Protein AF-A0A1Q8LIQ0-F1 (afdb_monomer)

Structure (mmCIF, N/CA/C/O backbone):
data_AF-A0A1Q8LIQ0-F1
#
_entry.id   AF-A0A1Q8LIQ0-F1
#
loop_
_atom_site.group_PDB
_atom_site.id
_atom_site.type_symbol
_atom_site.label_atom_id
_atom_site.label_alt_id
_atom_site.label_comp_id
_atom_site.label_asym_id
_atom_site.label_entity_id
_atom_site.label_seq_id
_atom_site.pdbx_PDB_ins_code
_atom_site.Cartn_x
_atom_site.Cartn_y
_atom_site.Cartn_z
_atom_site.occupancy
_atom_site.B_iso_or_equiv
_atom_site.auth_seq_id
_atom_site.auth_comp_i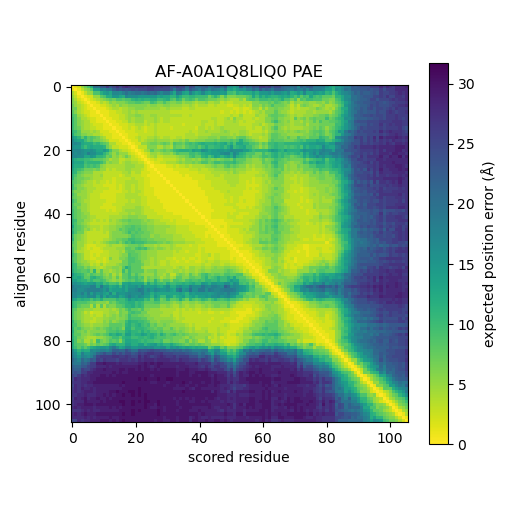d
_atom_site.auth_asym_id
_atom_site.auth_atom_id
_atom_site.pdbx_PDB_model_num
ATOM 1 N N . MET A 1 1 ? -1.484 14.496 28.643 1.00 44.03 1 MET A N 1
ATOM 2 C CA . MET A 1 1 ? -0.379 14.079 27.749 1.00 44.03 1 MET A CA 1
ATOM 3 C C . MET A 1 1 ? -0.998 13.523 26.478 1.00 44.03 1 MET A C 1
ATOM 5 O O . MET A 1 1 ? -1.902 12.708 26.596 1.00 44.03 1 MET A O 1
ATOM 9 N N . ALA A 1 2 ? -0.583 13.985 25.296 1.00 59.75 2 ALA A N 1
ATOM 10 C CA . ALA A 1 2 ? -1.065 13.414 24.037 1.00 59.75 2 ALA A CA 1
ATOM 11 C C . ALA A 1 2 ? -0.603 11.952 23.928 1.00 59.75 2 ALA A C 1
ATOM 13 O O . ALA A 1 2 ? 0.562 11.656 24.197 1.00 59.75 2 ALA A O 1
ATOM 14 N N . ALA A 1 3 ? -1.508 11.038 23.578 1.00 76.62 3 ALA A N 1
ATOM 15 C CA . A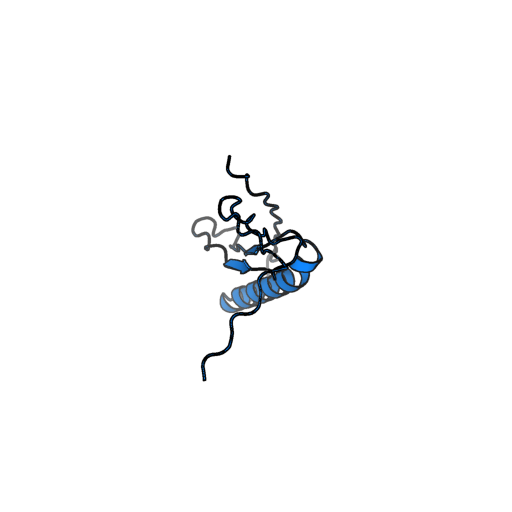LA A 1 3 ? -1.156 9.638 23.376 1.00 76.62 3 ALA A CA 1
ATOM 16 C C . ALA A 1 3 ? -0.216 9.502 22.165 1.00 76.62 3 ALA A C 1
ATOM 18 O O . ALA A 1 3 ? -0.484 10.056 21.100 1.00 76.62 3 ALA A O 1
ATOM 19 N N . THR A 1 4 ? 0.888 8.768 22.317 1.00 81.25 4 THR A N 1
ATOM 20 C CA . THR A 1 4 ? 1.810 8.487 21.209 1.00 81.25 4 THR A CA 1
ATOM 21 C C . THR A 1 4 ? 1.146 7.540 20.199 1.00 81.25 4 THR A C 1
ATOM 23 O O . THR A 1 4 ? 0.680 6.470 20.607 1.00 81.25 4 THR A O 1
ATOM 26 N N . PRO A 1 5 ? 1.112 7.872 18.892 1.00 81.88 5 PRO A N 1
ATOM 27 C CA . PRO A 1 5 ? 0.543 6.992 17.876 1.00 81.88 5 PRO A CA 1
ATOM 28 C C . PRO A 1 5 ? 1.263 5.640 17.822 1.00 81.88 5 PRO A C 1
ATOM 30 O O . PRO A 1 5 ? 2.493 5.582 17.768 1.00 81.88 5 PRO A O 1
ATOM 33 N N . ARG A 1 6 ? 0.499 4.544 17.797 1.00 87.06 6 ARG A N 1
ATOM 34 C CA . ARG A 1 6 ? 1.035 3.195 17.570 1.00 87.06 6 ARG A CA 1
ATOM 35 C C . ARG A 1 6 ? 1.043 2.921 16.072 1.00 87.06 6 ARG A C 1
ATOM 37 O O . ARG A 1 6 ? -0.014 2.860 15.456 1.00 87.06 6 ARG A O 1
ATOM 44 N N . VAL A 1 7 ? 2.231 2.762 15.495 1.00 87.12 7 VAL A N 1
ATOM 45 C CA . VAL A 1 7 ? 2.407 2.556 14.052 1.00 87.12 7 VAL A CA 1
ATOM 46 C C . VAL A 1 7 ? 3.180 1.265 13.812 1.00 87.12 7 VAL A C 1
ATOM 48 O O . VAL A 1 7 ? 4.295 1.109 14.305 1.00 87.12 7 VAL A O 1
ATOM 51 N N . LEU A 1 8 ? 2.601 0.355 13.028 1.00 86.25 8 LEU A N 1
ATOM 52 C CA . LEU A 1 8 ? 3.283 -0.823 12.492 1.00 86.25 8 LEU A CA 1
ATOM 53 C C . LEU A 1 8 ? 3.722 -0.532 11.051 1.00 86.25 8 LEU A C 1
ATOM 55 O O . LEU A 1 8 ? 2.911 -0.088 10.241 1.00 86.25 8 LEU A O 1
ATOM 59 N N . ARG A 1 9 ? 4.991 -0.796 10.720 1.00 90.19 9 ARG A N 1
ATOM 60 C CA . ARG A 1 9 ? 5.521 -0.678 9.353 1.00 90.19 9 ARG A CA 1
ATOM 61 C C . ARG A 1 9 ? 5.876 -2.060 8.814 1.00 90.19 9 ARG A C 1
ATOM 63 O O . ARG A 1 9 ? 6.681 -2.757 9.423 1.00 90.19 9 ARG A O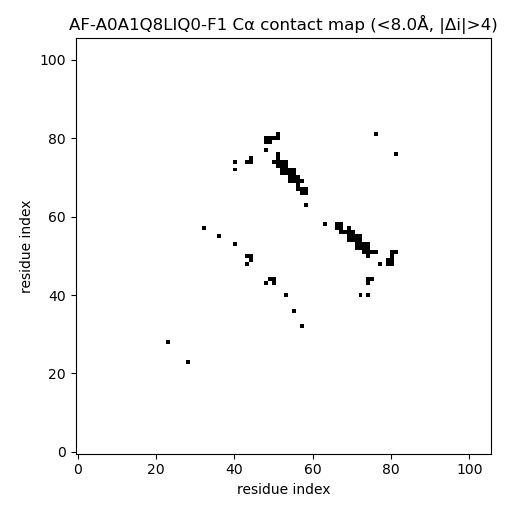 1
ATOM 70 N N . ILE A 1 10 ? 5.304 -2.407 7.666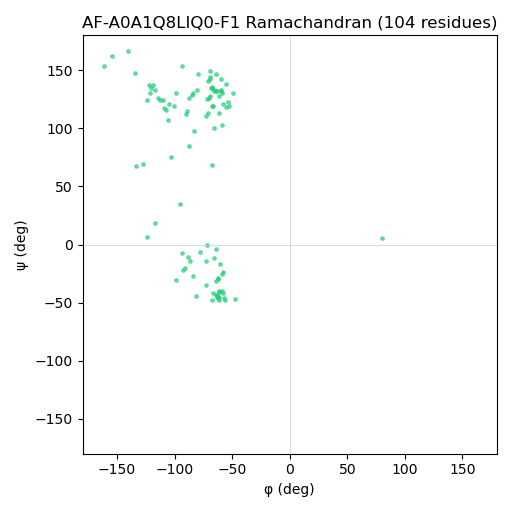 1.00 84.94 10 ILE A N 1
ATOM 71 C CA . ILE A 1 10 ? 5.594 -3.630 6.909 1.00 84.94 10 ILE A CA 1
ATOM 72 C C . ILE A 1 10 ? 6.173 -3.200 5.559 1.00 84.94 10 ILE A C 1
ATOM 74 O O . ILE A 1 10 ? 5.637 -2.286 4.934 1.00 84.94 10 ILE A O 1
ATOM 78 N N . GLU A 1 11 ? 7.270 -3.824 5.133 1.00 86.44 11 GLU A N 1
ATOM 79 C CA . GLU A 1 11 ? 7.988 -3.480 3.903 1.00 86.44 11 GLU A CA 1
ATOM 80 C C . GLU A 1 11 ? 8.064 -4.694 2.973 1.00 86.44 11 GLU A C 1
ATOM 82 O O . GLU A 1 11 ? 8.308 -5.814 3.420 1.00 86.44 11 GLU A O 1
ATOM 87 N N . PHE A 1 12 ? 7.837 -4.459 1.681 1.00 83.75 12 PHE A N 1
ATOM 88 C CA . PHE A 1 12 ? 7.923 -5.467 0.631 1.00 83.75 12 PHE A CA 1
ATOM 89 C C . PHE A 1 12 ? 8.963 -5.022 -0.395 1.00 83.75 12 PHE A C 1
ATOM 91 O O . PHE A 1 12 ? 8.893 -3.897 -0.889 1.00 83.75 12 PHE A O 1
ATOM 98 N N . GLU A 1 13 ? 9.889 -5.913 -0.745 1.00 86.25 13 GLU A N 1
ATOM 99 C CA . GLU A 1 13 ? 10.886 -5.671 -1.789 1.00 86.25 13 GLU A CA 1
ATOM 100 C C . GLU A 1 13 ? 10.586 -6.545 -3.010 1.00 86.25 13 GLU A C 1
ATOM 102 O O . GLU A 1 13 ? 10.490 -7.770 -2.918 1.00 86.25 13 GLU A O 1
ATOM 107 N N . LEU A 1 14 ? 10.437 -5.906 -4.171 1.00 86.88 14 LEU A N 1
ATOM 108 C CA . LEU A 1 14 ? 10.195 -6.578 -5.444 1.00 86.88 14 LEU A CA 1
ATOM 109 C C . LEU A 1 14 ? 11.470 -6.536 -6.279 1.00 86.88 14 LEU A C 1
ATOM 111 O O . LEU A 1 14 ? 11.851 -5.499 -6.822 1.00 86.88 14 LEU A O 1
ATOM 115 N N . ARG A 1 15 ? 12.137 -7.683 -6.395 1.00 87.75 15 ARG A N 1
ATOM 116 C CA . ARG A 1 15 ? 13.383 -7.799 -7.151 1.00 87.75 15 ARG A CA 1
ATOM 117 C C . ARG A 1 15 ? 13.111 -8.098 -8.624 1.00 87.75 15 ARG A C 1
ATOM 119 O O . ARG A 1 15 ? 12.501 -9.110 -8.958 1.00 87.75 15 ARG A O 1
ATOM 126 N N . VAL A 1 16 ? 13.666 -7.272 -9.509 1.00 86.88 16 VAL A N 1
ATOM 127 C CA . VAL A 1 16 ? 13.744 -7.566 -10.946 1.00 86.88 16 VAL A CA 1
ATOM 128 C C . VAL A 1 16 ? 14.996 -8.416 -11.217 1.00 86.88 16 VAL A C 1
ATOM 130 O O . VAL A 1 16 ? 16.084 -8.053 -10.757 1.00 86.88 16 VAL A O 1
ATOM 133 N N . PRO A 1 17 ? 14.889 -9.557 -11.923 1.00 88.56 17 PRO A N 1
ATOM 134 C CA . PRO A 1 17 ? 16.045 -10.399 -12.207 1.00 88.56 17 PRO A CA 1
ATOM 135 C C . PRO A 1 17 ? 17.016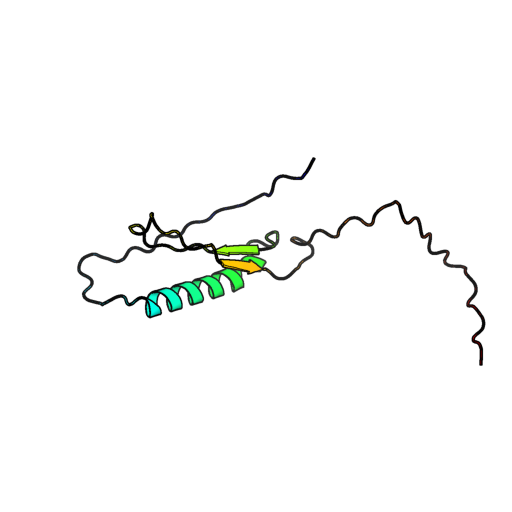 -9.724 -13.195 1.00 88.56 17 PRO A C 1
ATOM 137 O O . PRO A 1 17 ? 16.584 -8.978 -14.081 1.00 88.56 17 PRO A O 1
ATOM 140 N N . PRO A 1 18 ? 18.329 -10.004 -13.093 1.00 85.19 18 PRO A N 1
ATOM 141 C CA . PRO A 1 18 ? 19.303 -9.499 -14.054 1.00 85.19 18 PRO A CA 1
ATOM 142 C C . PRO A 1 18 ? 19.041 -10.079 -15.452 1.00 85.19 18 PRO A C 1
ATOM 144 O O . PRO A 1 18 ? 18.606 -11.220 -15.596 1.00 85.19 18 PRO A O 1
ATOM 147 N N . GLY A 1 19 ? 19.327 -9.296 -16.495 1.00 86.56 19 GLY A N 1
ATOM 148 C CA . GLY A 1 19 ? 19.183 -9.734 -17.890 1.00 86.56 19 GLY A CA 1
ATOM 149 C C . GLY A 1 19 ? 17.754 -9.693 -18.443 1.00 86.56 19 GLY A C 1
ATOM 150 O O . GLY A 1 19 ? 17.533 -10.118 -19.579 1.00 86.56 19 GLY A O 1
ATOM 151 N N . LEU A 1 20 ? 16.785 -9.162 -17.687 1.00 88.00 20 LEU A N 1
ATOM 152 C CA . LEU A 1 20 ? 15.436 -8.929 -18.194 1.00 88.00 20 LEU A CA 1
ATOM 153 C C . LEU A 1 20 ? 15.481 -7.929 -19.362 1.00 88.00 20 LEU A C 1
ATOM 155 O O . LEU A 1 20 ? 15.782 -6.754 -19.180 1.00 88.00 20 LEU A O 1
ATOM 159 N N . ARG A 1 21 ? 15.152 -8.398 -20.572 1.00 82.19 21 ARG A N 1
ATOM 160 C CA . ARG A 1 21 ? 15.098 -7.562 -21.790 1.00 82.19 21 ARG A CA 1
ATOM 161 C C . ARG A 1 21 ? 13.835 -6.701 -21.888 1.00 82.19 21 ARG A C 1
ATOM 163 O O . ARG A 1 21 ? 13.705 -5.909 -22.816 1.00 82.19 21 ARG A O 1
ATOM 170 N N . ALA A 1 22 ? 12.881 -6.889 -20.977 1.00 83.19 22 ALA A N 1
ATOM 171 C CA . ALA A 1 22 ? 11.654 -6.111 -20.956 1.00 83.19 22 ALA A CA 1
ATOM 172 C C . ALA A 1 22 ? 11.951 -4.683 -20.489 1.00 83.19 22 ALA A C 1
ATOM 174 O O . ALA A 1 22 ? 12.494 -4.476 -19.406 1.00 83.19 22 ALA A O 1
ATOM 175 N N . ASN A 1 23 ? 11.549 -3.699 -21.292 1.00 80.56 23 ASN A N 1
ATOM 176 C CA . ASN A 1 23 ? 11.570 -2.307 -20.869 1.00 80.56 23 ASN A CA 1
ATOM 177 C C . ASN A 1 23 ? 10.441 -2.077 -19.849 1.00 80.56 23 ASN A C 1
ATOM 179 O O . ASN A 1 23 ? 9.254 -2.145 -20.195 1.00 80.56 23 ASN A O 1
ATOM 183 N N . ILE A 1 24 ? 10.809 -1.852 -18.587 1.00 83.12 24 ILE A N 1
ATOM 184 C CA . ILE A 1 24 ? 9.870 -1.511 -17.519 1.00 83.12 24 ILE A CA 1
ATOM 185 C C . ILE A 1 24 ? 9.621 -0.003 -17.592 1.00 83.12 24 ILE A C 1
ATOM 187 O O . ILE A 1 24 ? 10.407 0.804 -17.110 1.00 83.12 24 ILE A O 1
ATOM 191 N N . GLN A 1 25 ? 8.522 0.373 -18.237 1.00 83.94 25 GLN A N 1
ATOM 192 C CA . GLN A 1 25 ? 8.136 1.772 -18.405 1.00 83.94 25 GLN A CA 1
ATOM 193 C C . GLN A 1 25 ? 7.468 2.325 -17.137 1.00 83.94 25 GLN A C 1
ATOM 195 O O . GLN A 1 25 ? 6.704 1.608 -16.488 1.00 83.94 25 GLN A O 1
ATOM 200 N N . ALA A 1 26 ? 7.678 3.615 -16.848 1.00 82.06 26 ALA A N 1
ATOM 201 C CA . ALA A 1 26 ? 7.070 4.324 -15.712 1.00 82.06 26 ALA A CA 1
ATOM 202 C C . ALA A 1 26 ? 5.547 4.097 -15.568 1.00 82.06 26 ALA A C 1
ATOM 204 O O . ALA A 1 26 ? 5.130 3.663 -14.493 1.00 82.06 26 ALA A O 1
ATOM 205 N N . PRO A 1 27 ? 4.722 4.198 -16.633 1.00 85.06 27 PRO A N 1
ATOM 206 C CA . PRO A 1 27 ? 3.277 3.980 -16.508 1.00 85.06 27 PRO A CA 1
ATOM 207 C C . PRO A 1 27 ? 2.896 2.564 -16.053 1.00 85.06 27 PRO A C 1
ATOM 209 O O . PRO A 1 27 ? 1.874 2.363 -15.401 1.00 85.06 27 PRO A O 1
ATOM 212 N N . ARG A 1 28 ? 3.713 1.551 -16.380 1.00 87.44 28 ARG A N 1
ATOM 213 C CA . ARG A 1 28 ? 3.469 0.170 -15.930 1.00 87.44 28 ARG A CA 1
ATOM 214 C C . ARG A 1 28 ? 3.759 0.002 -14.444 1.00 87.44 28 ARG A C 1
ATOM 216 O O . ARG A 1 28 ? 3.072 -0.769 -13.782 1.00 87.44 28 ARG A O 1
ATOM 223 N N . ILE A 1 29 ? 4.766 0.709 -13.936 1.00 86.75 29 ILE A N 1
ATOM 224 C CA . ILE A 1 29 ? 5.116 0.708 -12.513 1.00 86.75 29 ILE A CA 1
ATOM 225 C C . ILE A 1 29 ? 3.998 1.386 -11.727 1.00 86.75 29 ILE A C 1
ATOM 227 O O . ILE A 1 29 ? 3.501 0.808 -10.767 1.00 86.75 29 ILE A O 1
ATOM 231 N N . GLU A 1 30 ? 3.541 2.553 -12.181 1.00 85.94 30 GLU A N 1
ATOM 232 C CA . GLU A 1 30 ? 2.426 3.280 -11.565 1.00 85.94 30 GLU A CA 1
ATOM 233 C C . GLU A 1 30 ? 1.150 2.429 -11.511 1.00 85.94 30 GLU A C 1
ATOM 235 O O . GLU A 1 30 ? 0.535 2.301 -10.452 1.00 85.94 30 GLU A O 1
ATOM 240 N N . ALA A 1 31 ? 0.796 1.763 -12.616 1.00 89.12 31 ALA A N 1
ATOM 241 C CA . ALA A 1 31 ? -0.348 0.854 -12.654 1.00 89.12 31 ALA A CA 1
ATOM 242 C C . ALA A 1 31 ? -0.196 -0.328 -11.676 1.00 89.12 31 ALA A C 1
ATOM 244 O O . ALA A 1 31 ? -1.158 -0.705 -11.003 1.00 89.12 31 ALA A O 1
ATOM 245 N N . ALA A 1 32 ? 1.007 -0.901 -11.561 1.00 89.88 32 ALA A N 1
ATOM 246 C CA . ALA A 1 32 ? 1.283 -1.982 -10.616 1.00 89.88 32 ALA A CA 1
ATOM 247 C C . ALA A 1 32 ? 1.198 -1.510 -9.154 1.00 89.88 32 ALA A C 1
ATOM 249 O O . ALA A 1 32 ? 0.611 -2.199 -8.318 1.00 89.88 32 ALA A O 1
ATOM 250 N N . VAL A 1 33 ? 1.731 -0.323 -8.845 1.00 89.06 33 VAL A N 1
ATOM 251 C CA . VAL A 1 33 ? 1.631 0.297 -7.516 1.00 89.06 33 VAL A CA 1
ATOM 252 C C . VAL A 1 33 ? 0.168 0.548 -7.154 1.00 89.06 33 VAL A C 1
ATOM 254 O O . VAL A 1 33 ? -0.250 0.187 -6.055 1.00 89.06 33 VAL A O 1
ATOM 257 N N . LEU A 1 34 ? -0.632 1.089 -8.075 1.00 90.56 34 LEU A N 1
ATOM 258 C CA . LEU A 1 34 ? -2.062 1.325 -7.859 1.00 90.56 34 LEU A CA 1
ATOM 259 C C . LEU A 1 34 ? -2.835 0.020 -7.595 1.00 90.56 34 LEU A C 1
ATOM 261 O O . LEU A 1 34 ? -3.695 -0.035 -6.710 1.00 90.56 34 LEU A O 1
ATOM 265 N N . ALA A 1 35 ? -2.511 -1.051 -8.324 1.00 92.94 35 ALA A N 1
ATOM 266 C CA . ALA A 1 35 ? -3.110 -2.365 -8.101 1.00 92.94 35 ALA A CA 1
ATOM 267 C C . ALA A 1 35 ? -2.765 -2.921 -6.706 1.00 92.94 35 ALA A C 1
ATOM 269 O O . ALA A 1 35 ? -3.650 -3.408 -5.999 1.00 92.94 35 ALA A O 1
ATOM 270 N N . LEU A 1 36 ? -1.505 -2.794 -6.275 1.00 90.88 36 LEU A N 1
ATOM 271 C CA . LEU A 1 36 ? -1.071 -3.200 -4.934 1.00 90.88 36 LEU A CA 1
ATOM 272 C C . LEU A 1 36 ? -1.748 -2.374 -3.836 1.00 90.88 36 LEU A C 1
ATOM 274 O O . LEU A 1 36 ? -2.208 -2.943 -2.849 1.00 90.88 36 LEU A O 1
ATOM 278 N N . GLN A 1 37 ? -1.857 -1.055 -4.015 1.00 90.94 37 GLN A N 1
ATOM 279 C CA . GLN A 1 37 ? -2.585 -0.176 -3.095 1.00 90.94 37 GLN A CA 1
ATOM 280 C C . GLN A 1 37 ? -4.032 -0.638 -2.915 1.00 90.94 37 GLN A C 1
ATOM 282 O O . GLN A 1 37 ? -4.488 -0.798 -1.783 1.00 90.94 37 GLN A O 1
ATOM 287 N N . SER A 1 38 ? -4.718 -0.925 -4.024 1.00 90.88 38 SER A N 1
ATOM 288 C CA . SER A 1 38 ? -6.110 -1.385 -4.019 1.00 90.88 38 SER A CA 1
ATOM 289 C C . SER A 1 38 ? -6.262 -2.731 -3.302 1.00 90.88 38 SER A C 1
ATOM 291 O O . SER A 1 38 ? -7.136 -2.892 -2.449 1.00 90.88 38 SER A O 1
ATOM 293 N N . ALA A 1 39 ? -5.373 -3.688 -3.588 1.00 91.31 39 ALA A N 1
ATOM 294 C CA . ALA A 1 39 ? -5.362 -4.991 -2.926 1.00 91.31 39 ALA A CA 1
ATOM 295 C C . ALA A 1 39 ? -5.116 -4.865 -1.415 1.00 91.31 39 ALA A C 1
ATOM 297 O O . ALA A 1 39 ? -5.868 -5.428 -0.617 1.00 91.31 39 ALA A O 1
ATOM 298 N N . VAL A 1 40 ? -4.113 -4.084 -1.007 1.00 90.06 40 VAL A N 1
ATOM 299 C CA . VAL A 1 40 ? -3.805 -3.859 0.411 1.00 90.06 40 VAL A CA 1
ATOM 300 C C . VAL A 1 40 ? -4.977 -3.180 1.114 1.00 90.06 40 VAL A C 1
ATOM 302 O O . VAL A 1 40 ? -5.391 -3.648 2.171 1.00 90.06 40 VAL A O 1
ATOM 305 N N . GLN A 1 41 ? -5.561 -2.135 0.523 1.00 89.50 41 GLN A N 1
ATOM 306 C CA . GLN A 1 41 ? -6.719 -1.445 1.092 1.00 89.50 41 GLN A CA 1
ATOM 307 C C . GLN A 1 41 ? -7.913 -2.391 1.285 1.00 89.50 41 GLN A C 1
ATOM 309 O O . GLN A 1 41 ? -8.572 -2.327 2.322 1.00 89.50 41 GLN A O 1
ATOM 314 N N . SER A 1 42 ? -8.155 -3.298 0.331 1.00 89.88 42 SER A N 1
ATOM 315 C CA . SER A 1 42 ? -9.274 -4.249 0.397 1.00 89.88 42 SER A CA 1
ATOM 316 C C . SER A 1 42 ? -9.174 -5.242 1.561 1.00 89.88 42 SER A C 1
ATOM 318 O O . SER A 1 42 ? -10.193 -5.648 2.112 1.00 89.88 42 SER A O 1
ATOM 320 N N . VAL A 1 43 ? -7.954 -5.609 1.967 1.00 90.56 43 VAL A N 1
ATOM 321 C CA . VAL A 1 43 ? -7.717 -6.610 3.020 1.00 90.56 43 VAL A CA 1
ATOM 322 C C . VAL A 1 43 ? -7.428 -5.955 4.371 1.00 90.56 43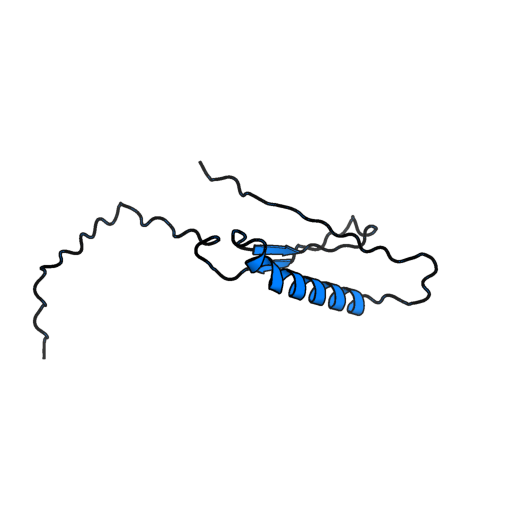 VAL A C 1
ATOM 324 O O . VAL A 1 43 ? -7.762 -6.514 5.416 1.00 90.56 43 VAL A O 1
ATOM 327 N N . ALA A 1 44 ? -6.826 -4.764 4.375 1.00 89.12 44 ALA A N 1
ATOM 328 C CA . ALA A 1 44 ? -6.297 -4.126 5.576 1.00 89.12 44 ALA A CA 1
ATOM 329 C C . ALA A 1 44 ? -7.339 -3.908 6.674 1.00 89.12 44 ALA A C 1
ATOM 331 O O . ALA A 1 44 ? -7.036 -4.177 7.832 1.00 89.12 44 ALA A O 1
ATOM 332 N N . GLY A 1 45 ? -8.561 -3.487 6.332 1.00 85.94 45 GLY A N 1
ATOM 333 C CA . GLY A 1 45 ? -9.627 -3.306 7.326 1.00 85.94 45 GLY A CA 1
ATOM 334 C C . GLY A 1 45 ? -10.017 -4.608 8.038 1.00 85.94 45 GLY A C 1
ATOM 335 O O . GLY A 1 45 ? -10.408 -4.589 9.201 1.00 85.94 45 GLY A O 1
ATOM 336 N N . THR A 1 46 ? -9.860 -5.753 7.370 1.00 88.50 46 THR A N 1
ATOM 337 C CA . THR A 1 46 ? -10.148 -7.073 7.942 1.00 88.50 46 THR A CA 1
ATOM 338 C C . THR A 1 46 ? -8.995 -7.587 8.802 1.00 88.50 46 THR A C 1
ATOM 340 O O . THR A 1 46 ? -9.232 -8.101 9.893 1.00 88.50 46 THR A O 1
ATOM 343 N N . VAL A 1 47 ? -7.747 -7.454 8.336 1.00 91.06 47 VAL A N 1
ATOM 344 C CA . VAL A 1 47 ? -6.570 -7.997 9.047 1.00 91.06 47 VAL A CA 1
ATOM 345 C C . VAL A 1 47 ? -6.038 -7.069 10.143 1.00 91.06 47 VAL A C 1
ATOM 347 O O . VAL A 1 47 ? -5.468 -7.539 11.125 1.00 91.06 47 VAL A O 1
ATOM 350 N N . PHE A 1 48 ? -6.255 -5.760 10.005 1.00 90.19 48 PHE A N 1
ATOM 351 C CA . PHE A 1 48 ? -5.871 -4.726 10.964 1.00 90.19 48 PHE A CA 1
ATOM 352 C C . PHE A 1 48 ? -7.087 -3.860 11.316 1.00 90.19 48 PHE A C 1
ATOM 354 O O . PHE A 1 48 ? -7.125 -2.676 10.983 1.00 90.19 48 PHE A O 1
ATOM 361 N N . PRO A 1 49 ? -8.078 -4.411 12.039 1.00 89.56 49 PRO A N 1
ATOM 362 C CA . PRO A 1 49 ? -9.334 -3.713 12.314 1.00 89.56 49 PRO A CA 1
ATOM 363 C C . PRO A 1 49 ? -9.178 -2.467 13.200 1.00 89.56 49 PRO A C 1
ATOM 365 O O . PRO A 1 49 ? -10.120 -1.699 13.341 1.00 89.56 49 PRO A O 1
ATOM 368 N N . TRP A 1 50 ? -8.010 -2.265 13.816 1.00 91.38 50 TRP A N 1
ATOM 369 C CA . TRP A 1 50 ? -7.695 -1.093 14.642 1.00 91.38 50 TRP A CA 1
ATOM 370 C C . TRP A 1 50 ? -6.996 0.031 13.869 1.00 91.38 50 TRP A C 1
ATOM 372 O O . TRP A 1 50 ? -6.762 1.098 14.429 1.00 91.38 50 TRP A O 1
ATOM 382 N N . ALA A 1 51 ? -6.612 -0.208 12.612 1.00 91.06 51 ALA A N 1
ATOM 383 C CA . ALA A 1 51 ? -5.986 0.810 11.781 1.00 91.06 51 ALA A CA 1
ATOM 384 C C . ALA A 1 51 ? -7.055 1.743 11.195 1.00 91.06 51 ALA A C 1
ATOM 386 O O . ALA A 1 51 ? -8.060 1.287 10.649 1.00 91.06 51 ALA A O 1
ATOM 387 N N . ASP A 1 52 ? -6.826 3.052 11.278 1.00 89.56 52 ASP A N 1
ATOM 388 C CA . ASP A 1 52 ? -7.687 4.088 10.693 1.00 89.56 52 ASP A CA 1
ATOM 389 C C . ASP A 1 52 ? -7.230 4.496 9.280 1.00 89.56 52 ASP A C 1
ATOM 391 O O . ASP A 1 52 ? -8.011 5.013 8.481 1.00 89.56 52 ASP A O 1
ATOM 395 N N . ARG A 1 53 ? -5.955 4.262 8.945 1.00 90.94 53 ARG A N 1
ATOM 396 C CA . ARG A 1 53 ? -5.364 4.621 7.650 1.00 90.94 53 ARG A CA 1
ATOM 397 C C . ARG A 1 53 ? -4.173 3.743 7.280 1.00 90.94 53 ARG A C 1
ATOM 399 O O . ARG A 1 53 ? -3.518 3.158 8.140 1.00 90.94 53 ARG A O 1
ATOM 406 N N . ILE A 1 54 ? -3.828 3.749 5.996 1.00 90.81 54 ILE A N 1
ATOM 407 C CA . ILE A 1 54 ? -2.602 3.160 5.448 1.00 90.81 54 ILE A CA 1
ATOM 408 C C . ILE A 1 54 ? -1.783 4.262 4.784 1.00 90.81 54 ILE A C 1
ATOM 410 O O . ILE A 1 54 ? -2.324 5.098 4.064 1.00 90.81 54 ILE A O 1
ATOM 414 N N . ARG A 1 55 ? -0.467 4.258 5.008 1.00 90.00 55 ARG A N 1
ATOM 415 C CA . ARG A 1 55 ? 0.481 5.118 4.289 1.00 90.00 55 ARG A CA 1
ATOM 416 C C . ARG A 1 55 ? 1.283 4.253 3.331 1.00 90.00 55 ARG A C 1
ATOM 418 O O . ARG A 1 55 ? 2.030 3.387 3.780 1.00 90.00 55 ARG A O 1
ATOM 425 N N . VAL A 1 56 ? 1.142 4.491 2.034 1.00 86.25 56 VAL A N 1
ATOM 426 C CA . VAL A 1 56 ? 1.865 3.752 0.999 1.00 86.25 56 VAL A CA 1
ATOM 427 C C . VAL A 1 56 ? 2.975 4.629 0.451 1.00 86.25 56 VAL A C 1
ATOM 429 O O . VAL A 1 56 ? 2.72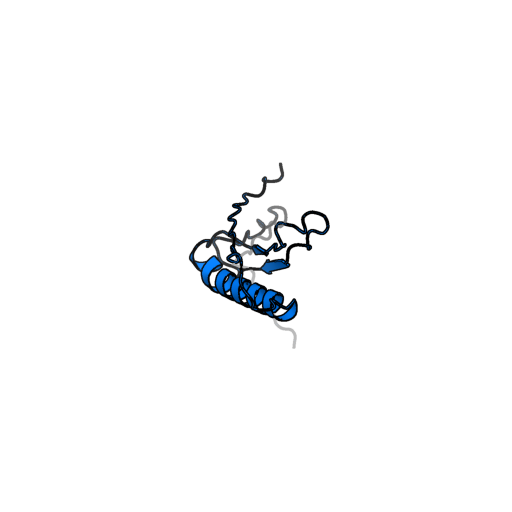7 5.710 -0.073 1.00 86.25 56 VAL A O 1
ATOM 432 N N . ARG A 1 57 ? 4.209 4.149 0.575 1.00 86.69 57 ARG A N 1
ATOM 433 C CA . ARG A 1 57 ? 5.402 4.775 0.011 1.00 86.69 57 ARG A CA 1
ATOM 434 C C . ARG A 1 57 ? 6.048 3.783 -0.941 1.00 86.69 57 ARG A C 1
ATOM 436 O O . ARG A 1 57 ? 6.208 2.620 -0.580 1.00 86.69 57 ARG A O 1
ATOM 443 N N . TRP A 1 58 ? 6.445 4.251 -2.113 1.00 84.06 58 TRP A N 1
ATOM 444 C CA . TRP A 1 58 ? 7.189 3.463 -3.085 1.00 84.06 58 TRP A CA 1
ATOM 445 C C . TRP A 1 58 ? 8.346 4.301 -3.628 1.00 84.06 58 TRP A C 1
ATOM 447 O O . TRP A 1 58 ? 8.267 5.527 -3.681 1.00 84.06 58 TRP A O 1
ATOM 457 N N . ALA A 1 59 ? 9.439 3.628 -3.954 1.00 81.12 59 ALA A N 1
ATOM 458 C CA . ALA A 1 59 ? 10.616 4.197 -4.590 1.00 81.12 59 ALA A CA 1
ATOM 459 C C . ALA A 1 59 ? 11.410 3.047 -5.208 1.00 81.12 59 ALA A C 1
ATOM 461 O O . ALA A 1 59 ? 11.360 1.918 -4.707 1.00 81.12 59 ALA A O 1
ATOM 462 N N . TRP A 1 60 ? 12.179 3.326 -6.255 1.00 77.19 60 TRP A N 1
ATOM 463 C CA . TRP A 1 60 ? 13.252 2.417 -6.627 1.00 77.19 60 TRP A CA 1
ATOM 464 C C . TRP A 1 60 ? 14.351 2.453 -5.567 1.00 77.19 60 TRP A C 1
ATOM 466 O O . TRP A 1 60 ? 14.660 3.511 -5.022 1.00 77.19 60 TRP A O 1
ATOM 476 N N . SER A 1 61 ? 14.989 1.312 -5.296 1.00 70.81 61 SER A N 1
ATOM 477 C CA . SER A 1 61 ? 16.084 1.237 -4.316 1.00 70.81 61 SER A CA 1
ATOM 478 C C . SER A 1 61 ? 17.258 2.166 -4.656 1.00 70.81 61 SER A C 1
ATOM 480 O O . SER A 1 61 ? 17.973 2.612 -3.762 1.00 70.81 61 SER A O 1
ATOM 482 N N . TYR A 1 62 ? 17.432 2.503 -5.938 1.00 69.88 62 TYR A N 1
ATOM 483 C CA . TYR A 1 62 ? 18.440 3.450 -6.413 1.00 69.88 62 TYR A CA 1
ATOM 484 C C . TYR A 1 62 ? 17.969 4.919 -6.431 1.00 69.88 62 TYR A C 1
ATOM 486 O O . TYR A 1 62 ? 18.806 5.803 -6.579 1.00 69.88 62 TYR A O 1
ATOM 494 N N . GLU A 1 63 ? 16.677 5.209 -6.234 1.00 68.75 63 GLU A N 1
ATOM 495 C CA . GLU A 1 63 ? 16.092 6.569 -6.219 1.00 68.75 63 GLU A CA 1
ATOM 496 C C . GLU A 1 63 ? 15.967 7.144 -4.797 1.00 68.75 63 GLU A C 1
ATOM 498 O O . GLU A 1 63 ? 15.048 7.891 -4.464 1.00 68.75 63 GLU A O 1
ATOM 503 N N . TRP A 1 64 ? 16.924 6.821 -3.931 1.00 58.06 64 TRP A N 1
ATOM 504 C CA . TRP A 1 64 ? 16.950 7.251 -2.529 1.00 58.06 64 TRP A CA 1
ATOM 505 C C . TRP A 1 64 ? 16.997 8.781 -2.336 1.00 58.06 64 TRP A C 1
ATOM 507 O O . TRP A 1 64 ? 16.698 9.262 -1.245 1.00 58.06 64 TRP A O 1
ATOM 517 N N . TRP A 1 65 ? 17.344 9.552 -3.375 1.00 54.59 65 TRP A N 1
ATOM 518 C CA . TRP A 1 65 ? 17.454 11.016 -3.331 1.00 54.59 65 TRP A CA 1
ATOM 519 C C . TRP A 1 65 ? 16.142 11.772 -3.591 1.00 54.59 65 TRP A C 1
ATOM 521 O O . TRP A 1 65 ? 16.082 12.971 -3.330 1.00 54.59 65 TRP A O 1
ATOM 531 N N . ALA A 1 66 ? 15.101 11.111 -4.107 1.00 59.47 66 ALA A N 1
ATOM 532 C CA . ALA A 1 66 ? 13.805 11.734 -4.394 1.00 59.47 66 ALA A CA 1
ATOM 533 C C . ALA A 1 66 ? 12.660 10.855 -3.869 1.00 59.47 66 ALA A C 1
ATOM 535 O O . ALA A 1 66 ? 11.903 10.281 -4.655 1.00 59.47 66 ALA A O 1
ATOM 536 N N . PRO A 1 67 ? 12.532 10.707 -2.537 1.00 63.78 67 PRO A N 1
ATOM 537 C CA . PRO A 1 67 ? 11.435 9.947 -1.967 1.00 63.78 67 PRO A CA 1
ATOM 538 C C . PRO A 1 67 ? 10.105 10.600 -2.348 1.00 63.78 67 PRO A C 1
ATOM 540 O O . PRO A 1 67 ? 9.899 11.793 -2.130 1.00 63.78 67 PRO A O 1
ATOM 543 N N . GLN A 1 68 ? 9.194 9.803 -2.900 1.00 72.25 68 GLN A N 1
ATOM 544 C CA . GLN A 1 68 ? 7.832 10.255 -3.151 1.00 72.25 68 GLN A CA 1
ATOM 545 C C . GLN A 1 68 ? 7.086 10.448 -1.826 1.00 72.25 68 GLN A C 1
ATOM 547 O O . GLN A 1 68 ? 7.250 9.660 -0.883 1.00 72.25 68 GLN A O 1
ATOM 552 N N . GLU A 1 69 ? 6.248 11.485 -1.767 1.00 81.31 69 GLU A N 1
ATOM 553 C CA . GLU A 1 69 ? 5.333 11.688 -0.646 1.00 81.31 69 GLU A CA 1
ATOM 554 C C . GLU A 1 69 ? 4.399 10.474 -0.511 1.00 81.31 69 GLU A C 1
ATOM 556 O O . GLU A 1 69 ? 3.820 10.029 -1.508 1.00 81.31 69 GLU A O 1
ATOM 561 N N . PRO A 1 70 ? 4.240 9.896 0.694 1.00 84.50 70 PRO A N 1
ATOM 562 C CA . PRO A 1 70 ? 3.387 8.733 0.866 1.00 84.50 70 PRO A CA 1
ATOM 563 C C . PRO A 1 70 ? 1.924 9.046 0.544 1.00 84.50 70 PRO A C 1
ATOM 565 O O . PRO A 1 70 ? 1.342 9.980 1.096 1.00 84.50 70 PRO A O 1
ATOM 568 N N . THR A 1 71 ? 1.287 8.192 -0.252 1.00 85.62 71 THR A N 1
ATOM 569 C CA . THR A 1 71 ? -0.166 8.224 -0.434 1.00 85.62 71 THR A CA 1
ATOM 570 C C . THR A 1 71 ? -0.842 7.755 0.853 1.00 85.62 71 THR A C 1
ATOM 572 O O . THR A 1 71 ? -0.532 6.675 1.365 1.00 85.62 71 THR A O 1
ATOM 575 N N . VAL A 1 72 ? -1.762 8.557 1.392 1.00 89.19 72 VAL A N 1
ATOM 576 C CA . VAL A 1 72 ? -2.543 8.203 2.584 1.00 89.19 72 VAL A CA 1
ATOM 577 C C . VAL A 1 72 ? -3.923 7.723 2.153 1.00 89.19 72 VAL A C 1
ATOM 579 O O . VAL A 1 72 ? -4.681 8.474 1.547 1.00 89.19 72 VAL A O 1
ATOM 582 N N . LEU A 1 73 ? -4.248 6.479 2.490 1.00 87.38 73 LEU A N 1
ATOM 583 C CA . LEU A 1 73 ? -5.540 5.858 2.218 1.00 87.38 73 LEU A CA 1
ATOM 584 C C . LEU A 1 73 ? -6.293 5.706 3.540 1.00 87.38 73 LEU A C 1
ATOM 586 O O . LEU A 1 73 ? -5.819 5.015 4.443 1.00 87.38 73 LEU A O 1
ATOM 590 N N . ALA A 1 74 ? -7.445 6.361 3.669 1.00 88.94 74 ALA A N 1
ATOM 591 C CA . ALA A 1 74 ? -8.324 6.173 4.819 1.00 88.94 74 ALA A CA 1
ATOM 592 C C . ALA A 1 74 ? -8.991 4.791 4.756 1.00 88.94 74 ALA A C 1
ATOM 594 O O . ALA A 1 74 ? -9.382 4.324 3.680 1.00 88.94 74 ALA A O 1
ATOM 595 N N . LEU A 1 75 ? -9.119 4.142 5.912 1.00 88.12 75 LEU A N 1
ATOM 596 C CA . LEU A 1 75 ? -9.905 2.921 6.054 1.00 88.12 75 LEU A CA 1
ATOM 597 C C . LEU A 1 75 ? -11.328 3.261 6.514 1.00 88.12 75 LEU A C 1
ATOM 599 O O . LEU A 1 75 ? -11.530 4.293 7.156 1.00 88.12 75 LEU A O 1
ATOM 603 N N . PRO A 1 76 ? -12.326 2.416 6.196 1.00 85.56 76 PRO A N 1
ATOM 604 C CA . PRO A 1 76 ? -13.677 2.598 6.709 1.00 85.56 76 PRO A CA 1
ATOM 605 C C . PRO A 1 76 ? -13.689 2.676 8.240 1.00 85.56 76 PRO A C 1
ATOM 607 O O . PRO A 1 76 ? -12.997 1.914 8.921 1.00 85.56 76 PRO A O 1
ATOM 610 N N . ALA A 1 77 ? -14.492 3.595 8.770 1.00 85.81 77 ALA A N 1
ATOM 611 C CA . ALA A 1 77 ? -14.685 3.746 10.203 1.00 85.81 77 ALA A CA 1
ATOM 612 C C . ALA A 1 77 ? -15.420 2.528 10.785 1.00 85.81 77 ALA A C 1
ATOM 614 O O . ALA A 1 77 ? -16.409 2.045 10.236 1.00 85.81 77 ALA A O 1
ATOM 615 N N . THR A 1 78 ? -14.926 2.047 11.916 1.00 86.38 78 THR A N 1
ATOM 616 C CA . THR A 1 78 ? -15.463 0.950 12.723 1.00 86.38 78 THR A CA 1
ATOM 617 C C . THR A 1 78 ? -15.323 1.303 14.202 1.00 86.38 78 THR A C 1
ATOM 619 O O . THR A 1 78 ? -14.538 2.177 14.574 1.00 86.38 78 THR A O 1
ATOM 622 N N . GLU A 1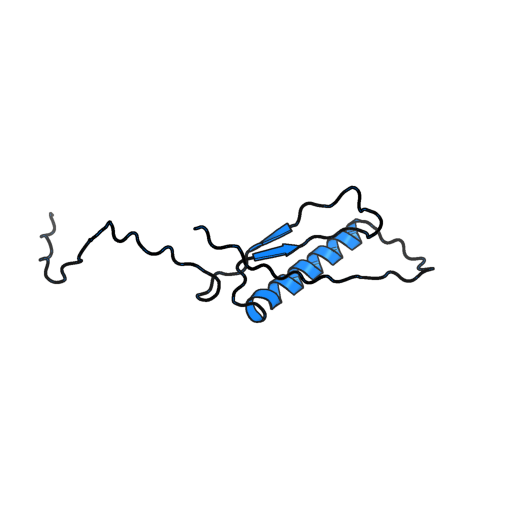 79 ? -16.004 0.565 15.075 1.00 85.94 79 GLU A N 1
ATOM 623 C CA . GLU A 1 79 ? -15.859 0.701 16.533 1.00 85.94 79 GLU A CA 1
ATOM 624 C C . GLU A 1 79 ? -14.417 0.484 17.026 1.00 85.94 79 GLU A C 1
ATOM 626 O O . GLU A 1 79 ? -14.039 0.961 18.091 1.00 85.94 79 GLU A O 1
ATOM 631 N N . LYS A 1 80 ? -13.592 -0.241 16.257 1.00 86.44 80 LYS A N 1
ATOM 632 C CA . LYS A 1 80 ? -12.228 -0.627 16.650 1.00 86.44 80 LYS A CA 1
ATOM 633 C C . LYS A 1 80 ? -11.151 0.366 16.218 1.00 86.44 80 LYS A C 1
ATOM 635 O O . LYS A 1 80 ? -10.060 0.329 16.784 1.00 86.44 80 LYS A O 1
ATOM 640 N N . ASN A 1 81 ? -11.432 1.216 15.232 1.00 86.31 81 ASN A N 1
ATOM 641 C CA . ASN A 1 81 ? -10.487 2.192 14.675 1.00 86.31 81 ASN A CA 1
ATOM 642 C C . ASN A 1 81 ? -11.002 3.641 14.727 1.00 86.31 81 ASN A C 1
ATOM 644 O O . ASN A 1 81 ? -10.347 4.535 14.195 1.00 86.31 81 ASN A O 1
ATOM 648 N N . THR A 1 82 ? -12.145 3.885 15.375 1.00 85.81 82 THR A N 1
ATOM 649 C CA . THR A 1 82 ? -12.722 5.224 15.544 1.00 85.81 82 THR A CA 1
ATOM 650 C C . THR A 1 82 ? -12.708 5.605 17.014 1.00 85.81 82 THR A C 1
ATOM 652 O O . THR A 1 82 ? -13.235 4.885 17.858 1.00 85.81 82 THR A O 1
ATOM 655 N N . VAL A 1 83 ? -12.123 6.758 17.331 1.00 79.94 83 VAL A N 1
ATOM 656 C CA . VAL A 1 83 ? -12.248 7.356 18.662 1.00 79.94 83 VAL A CA 1
ATOM 657 C C . VAL A 1 83 ? -13.477 8.254 18.634 1.00 79.94 83 VAL A C 1
ATOM 659 O O . VAL A 1 83 ? -13.475 9.269 17.941 1.00 79.94 83 VAL A O 1
ATOM 662 N N . VAL A 1 84 ? -14.526 7.887 19.372 1.00 64.81 84 VAL A N 1
ATOM 663 C CA . VAL A 1 84 ? -15.595 8.838 19.696 1.00 64.81 84 VAL A CA 1
ATOM 664 C C . VAL A 1 84 ? -14.958 9.878 20.618 1.00 64.81 84 VAL A C 1
ATOM 666 O O . VAL A 1 84 ? -14.432 9.486 21.665 1.00 64.81 84 VAL A O 1
ATOM 669 N N . PRO A 1 85 ? -14.919 11.173 20.252 1.00 57.69 85 PRO A N 1
ATOM 670 C CA . PRO A 1 85 ? -14.472 12.185 21.192 1.00 57.69 85 PRO A CA 1
ATOM 671 C C . PRO A 1 85 ? -15.393 12.083 22.406 1.00 57.69 85 PRO A C 1
ATOM 673 O O . PRO A 1 85 ? -16.612 12.157 22.260 1.00 57.69 85 PRO A O 1
ATOM 676 N N . ALA A 1 86 ? -14.819 11.822 23.582 1.00 53.31 86 ALA A N 1
ATOM 677 C CA . ALA A 1 86 ? -15.583 11.840 24.817 1.00 53.31 86 ALA A CA 1
ATOM 678 C C . ALA A 1 86 ? -16.302 13.191 24.866 1.00 53.31 86 ALA A C 1
ATOM 680 O O . ALA A 1 86 ? -15.640 14.228 24.786 1.00 53.31 86 ALA A O 1
ATOM 681 N N . GLY A 1 87 ? -17.637 13.161 24.894 1.00 45.56 87 GLY A N 1
ATOM 682 C CA . GLY A 1 87 ? -18.437 14.365 25.064 1.00 45.56 87 GLY A CA 1
ATOM 683 C C . GLY A 1 87 ? -17.881 15.136 26.251 1.00 45.56 87 GLY A C 1
ATOM 684 O O . GLY A 1 87 ? -17.579 14.545 27.290 1.00 45.56 87 GLY A O 1
ATOM 685 N N . ASP A 1 88 ? -17.655 16.427 26.051 1.00 41.31 88 ASP A N 1
ATOM 686 C CA . ASP A 1 88 ? -17.176 17.309 27.099 1.00 41.31 88 ASP A CA 1
ATOM 687 C C . ASP A 1 88 ? -18.148 17.204 28.293 1.00 41.31 88 ASP A C 1
ATOM 689 O O . ASP A 1 88 ? -19.333 17.508 28.126 1.00 41.31 88 ASP A O 1
ATOM 693 N N . PRO A 1 89 ? -17.719 16.762 29.493 1.00 51.75 89 PRO A N 1
ATOM 694 C CA . PRO A 1 89 ? -18.602 16.718 30.660 1.00 51.75 89 PRO A CA 1
ATOM 695 C C . PRO A 1 89 ? -19.073 18.119 31.093 1.00 51.75 89 PRO A C 1
ATOM 697 O O . PRO A 1 89 ? -19.873 18.233 32.019 1.00 51.75 89 PRO A O 1
ATOM 700 N N . ALA A 1 90 ? -18.589 19.188 30.446 1.00 51.16 90 ALA A N 1
ATOM 701 C CA . ALA A 1 90 ? -19.013 20.561 30.685 1.00 51.16 90 ALA A CA 1
ATOM 702 C C . ALA A 1 90 ? -20.421 20.899 30.157 1.00 51.16 90 ALA A C 1
ATOM 704 O O . ALA A 1 90 ? -20.978 21.916 30.569 1.00 51.16 90 ALA A O 1
ATOM 705 N N . THR A 1 91 ? -21.032 20.078 29.295 1.00 51.47 91 THR A N 1
ATOM 706 C CA . THR A 1 91 ? -22.437 20.262 28.891 1.00 51.47 91 THR A CA 1
ATOM 707 C C . THR A 1 91 ? -23.306 19.252 29.629 1.00 51.47 91 THR A C 1
ATOM 709 O O . THR A 1 91 ? -23.718 18.230 29.089 1.00 51.47 91 THR A O 1
ATOM 712 N N . GLY A 1 92 ? -23.544 19.524 30.913 1.00 47.22 92 GLY A N 1
ATOM 713 C CA . GLY A 1 92 ? -24.540 18.829 31.722 1.00 47.22 92 GLY A CA 1
ATOM 714 C C . GLY A 1 92 ? -25.956 19.137 31.243 1.00 47.22 92 GLY A C 1
ATOM 715 O O . GLY A 1 92 ? -26.707 19.809 31.941 1.00 47.22 92 GLY A O 1
ATOM 716 N N . GLU A 1 93 ? -26.321 18.659 30.056 1.00 44.41 93 GLU A N 1
ATOM 717 C CA . GLU A 1 93 ? -27.716 18.597 29.643 1.00 44.41 93 GLU A CA 1
ATOM 718 C C . GLU A 1 93 ? -28.280 17.264 30.133 1.00 44.41 93 GLU A C 1
ATOM 720 O O . GLU A 1 93 ? -28.259 16.236 29.455 1.00 44.41 93 GLU A O 1
ATOM 725 N N . THR A 1 94 ? -28.723 17.275 31.390 1.00 48.09 94 THR A N 1
ATOM 726 C CA . THR A 1 94 ? -29.668 16.283 31.891 1.00 48.09 94 THR A CA 1
ATOM 727 C C . THR A 1 94 ? -30.912 16.398 31.017 1.00 48.09 94 THR A C 1
ATOM 729 O O . THR A 1 94 ? -31.684 17.341 31.168 1.00 48.09 94 THR A O 1
ATOM 732 N N . ILE A 1 95 ? -31.093 15.466 30.081 1.00 54.09 95 ILE A N 1
ATOM 733 C CA . ILE A 1 95 ? -32.380 15.281 29.413 1.00 54.09 95 ILE A CA 1
ATOM 734 C C . ILE A 1 95 ? -33.336 14.793 30.500 1.00 54.09 95 ILE A C 1
ATOM 736 O O . ILE A 1 95 ? -33.273 13.635 30.913 1.00 54.09 95 ILE A O 1
ATOM 740 N N . ASP A 1 96 ? -34.151 15.708 31.015 1.00 50.94 96 ASP A N 1
ATOM 741 C CA . ASP A 1 96 ? -35.227 15.411 31.951 1.00 50.94 96 ASP A CA 1
ATOM 742 C C . ASP A 1 96 ? -36.341 14.679 31.176 1.00 50.94 96 ASP A C 1
ATOM 744 O O . ASP A 1 96 ? -36.926 15.265 30.258 1.00 50.94 96 ASP A O 1
ATOM 748 N N . PRO A 1 97 ? -36.616 13.390 31.452 1.00 55.38 97 PRO A N 1
ATOM 749 C CA . PRO A 1 97 ? -37.591 12.614 30.687 1.00 55.38 97 PRO A CA 1
ATOM 750 C C . PRO A 1 97 ? -39.051 13.023 30.949 1.00 55.38 97 PRO A C 1
ATOM 752 O O . PRO A 1 97 ? -39.940 12.433 30.340 1.00 55.38 97 PRO A O 1
ATOM 755 N N . ASP A 1 98 ? -39.304 14.003 31.827 1.00 51.62 98 ASP A N 1
ATOM 756 C CA . ASP A 1 98 ? -40.652 14.430 32.236 1.00 51.62 98 ASP A CA 1
ATOM 757 C C . ASP A 1 98 ? -40.980 15.892 31.860 1.00 51.62 98 ASP A C 1
ATOM 759 O O . ASP A 1 98 ? -41.899 16.506 32.404 1.00 51.62 98 ASP A O 1
ATOM 763 N N . ALA A 1 99 ? -40.239 16.484 30.915 1.00 52.72 99 ALA A N 1
ATOM 764 C CA . ALA A 1 99 ? -40.574 17.806 30.389 1.00 52.72 99 ALA A CA 1
ATOM 765 C C . ALA A 1 99 ? -41.889 17.741 29.575 1.00 52.72 99 ALA A C 1
ATOM 767 O O . ALA A 1 99 ? -41.946 17.034 28.562 1.00 52.72 99 ALA A O 1
ATOM 768 N N . PRO A 1 100 ? -42.959 18.468 29.963 1.00 52.84 100 PRO A N 1
ATOM 769 C CA . PRO A 1 100 ? -44.215 18.438 29.226 1.00 52.84 100 PRO A CA 1
ATOM 770 C C . PRO A 1 100 ? -44.035 19.069 27.843 1.00 52.84 100 PRO A C 1
ATOM 772 O O . PRO A 1 100 ? -43.458 20.149 27.707 1.00 52.84 100 PRO A O 1
ATOM 775 N N . ALA A 1 101 ? -44.550 18.391 26.814 1.00 56.72 101 ALA A N 1
ATOM 776 C CA . ALA A 1 101 ? -44.561 18.891 25.445 1.00 56.72 101 ALA A CA 1
ATOM 777 C C . ALA A 1 101 ? -45.205 20.287 25.395 1.00 56.72 101 ALA A C 1
ATOM 779 O O . ALA A 1 101 ? -46.351 20.467 25.815 1.00 56.72 101 ALA A O 1
ATOM 780 N N . ALA A 1 102 ? -44.458 21.272 24.891 1.00 56.72 102 ALA A N 1
ATOM 781 C CA . ALA A 1 102 ? -44.978 22.611 24.648 1.00 56.72 102 ALA A CA 1
ATOM 782 C C . ALA A 1 102 ? -46.162 22.545 23.658 1.00 56.72 102 ALA A C 1
ATOM 784 O O . ALA A 1 102 ? -46.123 21.732 22.727 1.00 56.72 102 ALA A O 1
ATOM 785 N N . PRO A 1 103 ? -47.216 23.365 23.835 1.00 53.59 103 PRO A N 1
ATOM 786 C CA . PRO A 1 103 ? -48.341 23.368 22.915 1.00 53.59 103 PRO A CA 1
ATOM 787 C C . PRO A 1 103 ? -47.894 23.929 21.565 1.00 53.59 103 PRO A C 1
ATOM 789 O O . PRO A 1 103 ? -47.200 24.941 21.511 1.00 53.59 103 PRO A O 1
ATOM 792 N N . GLY A 1 104 ? -48.294 23.254 20.485 1.00 53.38 104 GLY A N 1
ATOM 793 C CA . GLY A 1 104 ? -48.140 23.767 19.129 1.00 53.38 104 GLY A CA 1
ATOM 794 C C . GLY A 1 104 ? -48.893 25.085 18.974 1.00 53.38 104 GLY A C 1
ATOM 795 O O . GLY A 1 104 ? -50.043 25.191 19.397 1.00 53.38 104 GLY A O 1
ATOM 796 N N . GLU A 1 105 ? -48.225 26.080 18.400 1.00 47.66 105 GLU A N 1
ATOM 797 C CA . GLU A 1 105 ? -48.867 27.298 17.914 1.00 47.66 105 GLU A CA 1
ATOM 798 C C . GLU A 1 105 ? -49.401 27.040 16.494 1.00 47.66 105 GLU A C 1
ATOM 800 O O . GLU A 1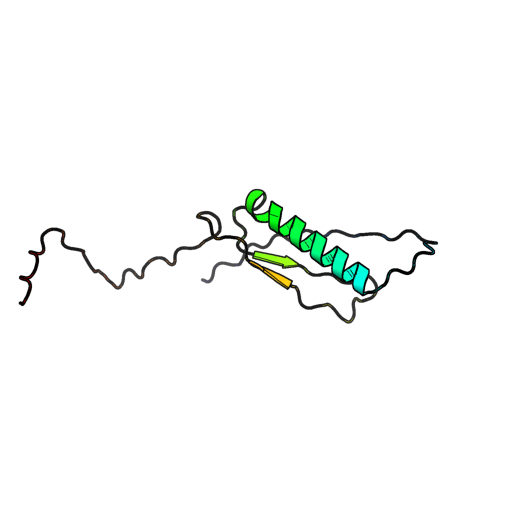 105 ? -48.684 26.483 15.657 1.00 47.66 105 GLU A O 1
ATOM 805 N N . ASP A 1 106 ? -50.674 27.396 16.288 1.00 56.44 106 ASP A N 1
ATOM 806 C CA . ASP A 1 106 ? -51.422 27.376 15.018 1.00 56.44 106 ASP A CA 1
ATOM 807 C C . ASP A 1 106 ? -50.881 28.375 13.974 1.00 56.44 106 ASP A C 1
ATOM 809 O O . ASP A 1 106 ? -50.462 29.492 14.364 1.00 56.44 106 ASP A O 1
#

Nearest PDB structures (foldseek):
  3o0m-assembly1_A  TM=4.274E-01  e=4.732E+00  Mycolicibacterium smegmatis MC2 155
  3lb5-assembly1_B  TM=3.536E-01  e=4.147E+00  Bartonella henselae
  3n1s-assembly1_B  TM=3.118E-01  e=9.788E+00  Escherichia coli

Solvent-accessible surface area (backbone atoms only — not comparable to full-atom values): 7426 Å² total; per-residue (Å²): 130,86,82,78,84,88,80,88,88,84,88,85,86,85,83,81,68,88,88,64,85,72,82,85,48,69,72,59,51,54,53,49,52,54,51,49,52,52,54,49,60,72,46,40,57,75,80,39,49,59,48,46,60,47,76,50,69,70,73,57,89,87,42,73,88,65,74,54,82,58,50,73,43,77,43,82,86,43,89,63,34,46,81,75,76,76,74,66,82,86,68,78,74,76,81,65,95,77,70,77,82,78,80,84,82,132

Mean predicted aligned error: 12.79 Å

Secondary structure (DSSP, 8-state):
-PPPP---------PPPTT--S---HHHHHHHHHHHHHHHHHHHHHH-TT-SEEEE----TT-TTSPPPPEEEEPPP-TTT--PPPPPTT------TTPPPPPPP-

Radius of gyration: 24.59 Å; Cα contacts (8 Å, |Δi|>4): 53; chains: 1; bounding box: 71×38×54 Å

pLDDT: mean 76.97, std 15.54, range [41.31, 92.94]

Foldseek 3Di:
DDDDDDDDDDDDDDDDDPPPPDDPDPVNVVVVLVVVVVVCLVCCCVVPVQAQWDWAWDDDPVPPPDTDGTDIGGHDDDPNNDDDPDPDPVPPPPPDVPDDDDDDDD

Sequence (106 aa):
MAATPRVLRIEFELRVPPGLRANIQAPRIEAAVLALQSAVQSVAGTVFPWADRIRVRWAWSYEWWAPQEPTVLALPATEKNTVVPAGDPATGETIDPDAPAAPGED